Protein AF-A0A6N8H5V4-F1 (afdb_monomer)

Structure (mmCIF, N/CA/C/O backbone):
data_AF-A0A6N8H5V4-F1
#
_entry.id   AF-A0A6N8H5V4-F1
#
loop_
_atom_site.group_PDB
_atom_site.id
_atom_site.type_symbol
_atom_site.label_atom_id
_atom_site.label_alt_id
_atom_site.label_comp_id
_atom_site.label_asym_id
_atom_site.label_entity_id
_atom_site.label_seq_id
_atom_site.pdbx_PDB_ins_code
_atom_site.Cartn_x
_atom_site.Cartn_y
_atom_site.Cartn_z
_atom_site.occupancy
_atom_site.B_iso_or_equiv
_atom_site.auth_seq_id
_atom_site.auth_comp_id
_atom_site.auth_asym_id
_atom_site.auth_atom_id
_atom_site.pdbx_PDB_model_num
ATOM 1 N N . MET A 1 1 ? -22.319 -28.050 -28.634 1.00 41.56 1 MET A N 1
ATOM 2 C CA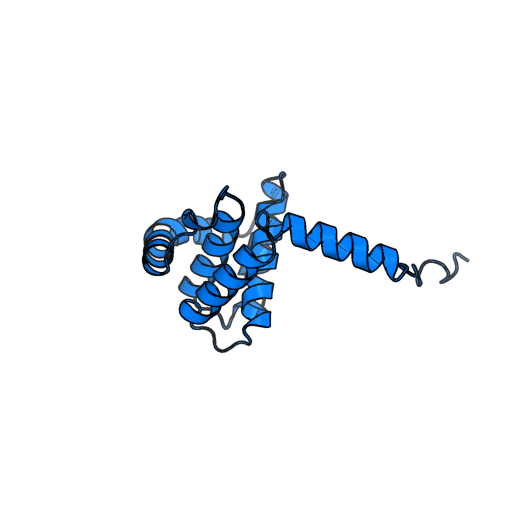 . MET A 1 1 ? -21.281 -28.565 -27.716 1.00 41.56 1 MET A CA 1
ATOM 3 C C . MET A 1 1 ? -20.077 -27.636 -27.793 1.00 41.56 1 MET A C 1
ATOM 5 O O . MET A 1 1 ? -19.220 -27.833 -28.642 1.00 41.56 1 MET A O 1
ATOM 9 N N . ALA A 1 2 ? -20.069 -26.557 -27.003 1.00 45.25 2 ALA A N 1
ATOM 10 C CA . ALA A 1 2 ? -18.939 -25.628 -26.955 1.00 45.25 2 ALA A CA 1
ATOM 11 C C . ALA A 1 2 ? -17.880 -26.234 -26.031 1.00 45.25 2 ALA A C 1
ATOM 13 O O . ALA A 1 2 ? -18.089 -26.346 -24.824 1.00 45.25 2 ALA A O 1
ATOM 14 N N . GLY A 1 3 ? -16.823 -26.752 -26.650 1.00 47.69 3 GLY A N 1
ATOM 15 C CA . GLY A 1 3 ? -15.784 -27.525 -25.998 1.00 47.69 3 GLY A CA 1
ATOM 16 C C . GLY A 1 3 ? -14.967 -26.714 -25.001 1.00 47.69 3 GLY A C 1
ATOM 17 O O . GLY A 1 3 ? -14.845 -25.494 -25.064 1.00 47.69 3 GLY A O 1
ATOM 18 N N . ILE A 1 4 ? -14.339 -27.474 -24.120 1.00 55.62 4 ILE A N 1
ATOM 19 C CA . ILE A 1 4 ? -13.417 -27.124 -23.036 1.00 55.62 4 ILE A CA 1
ATOM 20 C C . ILE A 1 4 ? -12.123 -26.446 -23.580 1.00 55.62 4 ILE A C 1
ATOM 22 O O . ILE A 1 4 ? -11.160 -26.206 -22.860 1.00 55.62 4 ILE A O 1
ATOM 26 N N . SER A 1 5 ? -12.087 -26.106 -24.871 1.00 47.81 5 SER A N 1
ATOM 27 C CA . SER A 1 5 ? -10.934 -25.610 -25.626 1.00 47.81 5 SER A CA 1
ATOM 28 C C . SER A 1 5 ? -10.517 -24.179 -25.279 1.00 47.81 5 SER A C 1
ATOM 30 O O . SER A 1 5 ? -9.396 -23.798 -25.589 1.00 47.81 5 SER A O 1
ATOM 32 N N . ASN A 1 6 ? -11.362 -23.405 -24.591 1.00 50.53 6 ASN A N 1
ATOM 33 C CA . ASN A 1 6 ? -11.003 -22.062 -24.112 1.00 50.53 6 ASN A CA 1
ATOM 34 C C . ASN A 1 6 ? -10.452 -22.050 -22.674 1.00 50.53 6 ASN A C 1
ATOM 36 O O . ASN A 1 6 ? -10.180 -20.975 -22.145 1.00 50.53 6 ASN A O 1
ATOM 40 N N . TRP A 1 7 ? -10.296 -23.209 -22.019 1.00 50.44 7 TRP A N 1
ATOM 41 C CA . TRP A 1 7 ? -9.829 -23.257 -20.626 1.00 50.44 7 TRP A CA 1
ATOM 42 C C . TRP A 1 7 ? -8.307 -23.136 -20.484 1.00 50.44 7 TRP A C 1
ATOM 44 O O . TRP A 1 7 ? -7.813 -22.746 -19.429 1.00 50.44 7 TRP A O 1
ATOM 54 N N . PHE A 1 8 ? -7.570 -23.410 -21.561 1.00 51.34 8 PHE A N 1
ATOM 55 C CA . PHE A 1 8 ? -6.120 -23.277 -21.624 1.00 51.34 8 PHE A CA 1
ATOM 56 C C . PHE A 1 8 ? -5.733 -22.099 -22.518 1.00 51.34 8 PHE A C 1
ATOM 58 O O . PHE A 1 8 ? -5.166 -22.281 -23.594 1.00 51.34 8 PHE A O 1
ATOM 65 N N . SER A 1 9 ? -6.021 -20.869 -22.088 1.00 55.88 9 SER A N 1
ATOM 66 C CA . SER A 1 9 ? -5.297 -19.719 -22.634 1.00 55.88 9 SER A CA 1
ATOM 67 C C . SER A 1 9 ? -3.843 -19.830 -22.158 1.00 55.88 9 SER A C 1
ATOM 69 O O . SER A 1 9 ? -3.497 -19.363 -21.069 1.00 55.88 9 SER A O 1
ATOM 71 N N . PHE A 1 10 ? -3.009 -20.535 -22.923 1.00 64.38 10 PHE A N 1
ATOM 72 C CA . PHE A 1 10 ? -1.571 -20.595 -22.698 1.00 64.38 10 PHE A CA 1
ATOM 73 C C . PHE A 1 10 ? -1.002 -19.203 -22.958 1.00 64.38 10 PHE A C 1
ATOM 75 O O . PHE A 1 10 ? -0.657 -18.869 -24.083 1.00 64.38 10 PHE A O 1
ATOM 82 N N . THR A 1 11 ? -0.932 -18.382 -21.911 1.00 68.56 11 THR A N 1
ATOM 83 C CA . THR A 1 11 ? -0.080 -17.197 -21.943 1.00 68.56 11 THR A CA 1
ATOM 84 C C . THR A 1 11 ? 1.352 -17.670 -22.116 1.00 68.56 11 THR A C 1
ATOM 86 O O . THR A 1 11 ? 1.832 -18.486 -21.314 1.00 68.56 11 THR A O 1
ATOM 89 N N . SER A 1 12 ? 2.006 -17.210 -23.179 1.00 78.56 12 SER A N 1
ATOM 90 C CA . SER A 1 12 ? 3.399 -17.558 -23.443 1.00 78.56 12 SER A CA 1
ATOM 91 C C . SER A 1 12 ? 4.292 -17.028 -22.311 1.00 78.56 12 SER A C 1
ATOM 93 O O . SER A 1 12 ? 3.895 -16.157 -21.532 1.00 78.56 12 SER A O 1
ATOM 95 N N . LYS A 1 13 ? 5.505 -17.576 -22.166 1.00 83.44 13 LYS A N 1
ATOM 96 C CA . LYS A 1 13 ? 6.465 -17.081 -21.165 1.00 83.44 13 LYS A CA 1
ATOM 97 C C . LYS A 1 13 ? 6.745 -15.584 -21.366 1.00 83.44 13 LYS A C 1
ATOM 99 O O . LYS A 1 13 ? 6.747 -14.840 -20.394 1.00 83.44 13 LYS A O 1
ATOM 104 N N . GLU A 1 14 ? 6.885 -15.171 -22.619 1.00 84.81 14 GLU A N 1
ATOM 105 C CA . GLU A 1 14 ? 7.110 -13.785 -23.031 1.00 84.81 14 GLU A CA 1
ATOM 106 C C . GLU A 1 14 ? 5.931 -12.877 -22.649 1.00 84.81 14 GLU A C 1
ATOM 108 O O . GLU A 1 14 ? 6.122 -11.899 -21.937 1.00 84.81 14 GLU A O 1
ATOM 113 N N . GLU A 1 15 ? 4.689 -13.269 -22.954 1.00 84.12 15 GLU A N 1
ATOM 114 C CA . GLU A 1 15 ? 3.494 -12.499 -22.563 1.00 84.12 15 GLU A CA 1
ATOM 115 C C . GLU A 1 15 ? 3.352 -12.352 -21.039 1.00 84.12 15 GLU A C 1
ATOM 117 O O . GLU A 1 15 ? 2.809 -11.366 -20.535 1.00 84.12 15 GLU A O 1
ATOM 122 N N . ARG A 1 16 ? 3.803 -13.350 -20.269 1.00 84.19 16 ARG A N 1
ATOM 123 C CA . ARG A 1 16 ? 3.814 -13.273 -18.800 1.00 84.19 16 ARG A CA 1
ATOM 124 C C . ARG A 1 16 ? 4.872 -12.302 -18.302 1.00 84.19 16 ARG A C 1
ATOM 126 O O . ARG A 1 16 ? 4.606 -11.577 -17.344 1.00 84.19 16 ARG A O 1
ATOM 133 N N . GLU A 1 17 ? 6.047 -12.305 -18.917 1.00 88.06 17 GLU A N 1
ATOM 134 C CA . GLU A 1 17 ? 7.144 -11.398 -18.582 1.00 88.06 17 GLU A CA 1
ATOM 135 C C . GLU A 1 17 ? 6.771 -9.952 -18.916 1.00 88.06 17 GLU A C 1
ATOM 137 O O . GLU A 1 17 ? 6.891 -9.090 -18.046 1.00 88.06 17 GLU A O 1
ATOM 142 N N . GLU A 1 18 ? 6.197 -9.703 -20.095 1.00 90.81 18 GLU A N 1
ATOM 143 C CA . GLU A 1 18 ? 5.689 -8.388 -20.498 1.00 90.81 18 GLU A CA 1
ATOM 144 C C . GLU A 1 18 ? 4.623 -7.871 -19.529 1.00 90.81 18 GLU A C 1
ATOM 146 O O . GLU A 1 18 ? 4.766 -6.785 -18.967 1.00 90.81 18 GLU A O 1
ATOM 151 N N . ARG A 1 19 ? 3.595 -8.679 -19.229 1.00 88.94 19 ARG A N 1
ATOM 152 C CA . ARG A 1 19 ? 2.549 -8.291 -18.265 1.00 88.94 19 ARG A CA 1
ATOM 153 C C . ARG A 1 19 ? 3.109 -8.021 -16.875 1.00 88.94 19 ARG A C 1
ATOM 155 O O . ARG A 1 19 ? 2.628 -7.124 -16.183 1.00 88.94 19 ARG A O 1
ATOM 162 N N . SER A 1 20 ? 4.102 -8.797 -16.447 1.00 87.62 20 SER A N 1
ATOM 163 C CA . SER A 1 20 ? 4.747 -8.607 -15.146 1.00 87.62 20 SER A CA 1
ATOM 164 C C . SER A 1 20 ? 5.560 -7.314 -15.117 1.00 87.62 20 SER A C 1
ATOM 166 O O . SER A 1 20 ? 5.488 -6.577 -14.135 1.00 87.62 20 SER A O 1
ATOM 168 N N . ALA A 1 21 ? 6.278 -7.001 -16.197 1.00 91.75 21 ALA A N 1
ATOM 169 C CA . ALA A 1 21 ? 7.036 -5.763 -16.337 1.00 91.75 21 ALA A CA 1
ATOM 170 C C . ALA A 1 21 ? 6.118 -4.531 -16.386 1.00 91.75 21 ALA A C 1
ATOM 172 O O . ALA A 1 21 ? 6.368 -3.542 -15.693 1.00 91.75 21 ALA A O 1
ATOM 173 N N . GLU A 1 22 ? 5.016 -4.600 -17.138 1.00 94.06 22 GLU A N 1
ATOM 174 C CA . GLU A 1 22 ? 3.998 -3.547 -17.181 1.00 94.06 22 GLU A CA 1
ATOM 175 C C . GLU A 1 22 ? 3.349 -3.330 -15.814 1.00 94.06 22 GLU A C 1
ATOM 177 O O . GLU A 1 22 ? 3.234 -2.194 -15.345 1.00 94.06 22 GLU A O 1
ATOM 182 N N . TYR A 1 23 ? 2.959 -4.419 -15.146 1.00 93.94 23 TYR A N 1
ATOM 183 C CA . TYR A 1 23 ? 2.402 -4.357 -13.801 1.00 93.94 23 TYR A CA 1
ATOM 184 C C . TYR A 1 23 ? 3.396 -3.726 -12.826 1.00 93.94 23 TYR A C 1
ATOM 186 O O . TYR A 1 23 ? 3.026 -2.830 -12.069 1.00 93.94 23 TYR A O 1
ATOM 194 N N . PHE A 1 24 ? 4.663 -4.141 -12.878 1.00 95.12 24 PHE A N 1
ATOM 195 C CA . PHE A 1 24 ? 5.718 -3.606 -12.029 1.00 95.12 24 PHE A CA 1
ATOM 196 C C . PHE A 1 24 ? 5.905 -2.102 -12.233 1.00 95.12 24 PHE A C 1
ATOM 198 O O . PHE A 1 24 ? 5.854 -1.352 -11.262 1.00 95.12 24 PHE A O 1
ATOM 205 N N . LYS A 1 25 ? 6.032 -1.646 -13.485 1.00 94.94 25 LYS A N 1
ATOM 206 C CA . LYS A 1 25 ? 6.169 -0.219 -13.817 1.00 94.94 25 LYS A CA 1
ATOM 207 C C . LYS A 1 25 ? 4.967 0.601 -13.345 1.00 94.94 25 LYS A C 1
ATOM 209 O O . LYS A 1 25 ? 5.120 1.733 -12.902 1.00 94.94 25 LYS A O 1
ATOM 214 N N . ARG A 1 26 ? 3.764 0.027 -13.430 1.00 95.44 26 ARG A N 1
ATOM 215 C CA . ARG A 1 26 ? 2.526 0.664 -12.967 1.00 95.44 26 ARG A CA 1
ATOM 216 C C . ARG A 1 26 ? 2.459 0.764 -11.441 1.00 95.44 26 ARG A C 1
ATOM 218 O O . ARG A 1 26 ? 1.926 1.740 -10.927 1.00 95.44 26 ARG A O 1
ATOM 225 N N . MET A 1 27 ? 2.943 -0.253 -10.730 1.00 96.88 27 MET A N 1
ATOM 226 C CA . MET A 1 27 ? 2.930 -0.282 -9.266 1.00 96.88 27 MET A CA 1
ATOM 227 C C . MET A 1 27 ? 4.065 0.529 -8.653 1.00 96.88 27 MET A C 1
ATOM 229 O O . MET A 1 27 ? 3.862 1.106 -7.595 1.00 96.88 27 MET A O 1
ATOM 233 N N . PHE A 1 28 ? 5.220 0.611 -9.306 1.00 97.44 28 PHE A N 1
ATOM 234 C CA . PHE A 1 28 ? 6.391 1.338 -8.821 1.00 97.44 28 PHE A CA 1
ATOM 235 C C . PHE A 1 28 ? 6.891 2.286 -9.917 1.00 97.44 28 PHE A C 1
ATOM 237 O O . PHE A 1 28 ? 7.767 1.904 -10.699 1.00 97.44 28 PHE A O 1
ATOM 244 N N . PRO A 1 29 ? 6.335 3.509 -10.012 1.00 95.75 29 PRO A N 1
ATOM 245 C CA . PRO A 1 29 ? 6.730 4.492 -11.021 1.00 95.75 29 PRO A CA 1
ATOM 246 C C . PRO A 1 29 ? 8.238 4.781 -11.070 1.00 95.75 29 PRO A C 1
ATOM 248 O O . PRO A 1 29 ? 8.774 4.998 -12.156 1.00 95.75 29 PRO A O 1
ATOM 251 N N . LEU A 1 30 ? 8.929 4.724 -9.925 1.00 96.81 30 LEU A N 1
ATOM 252 C CA . LEU A 1 30 ? 10.385 4.914 -9.824 1.00 96.81 30 LEU A CA 1
ATOM 253 C C . LEU A 1 30 ? 11.165 3.583 -9.789 1.00 96.81 30 LEU A C 1
ATOM 255 O O . LEU A 1 30 ? 12.353 3.537 -9.471 1.00 96.81 30 LEU A O 1
ATOM 259 N N . GLY A 1 31 ? 10.505 2.476 -10.128 1.00 96.38 31 GLY A N 1
ATOM 260 C CA . GLY A 1 31 ? 11.114 1.163 -10.299 1.00 96.38 31 GLY A CA 1
ATOM 261 C C . GLY A 1 31 ? 11.549 0.482 -8.998 1.00 96.38 31 GLY A C 1
ATOM 262 O O . GLY A 1 31 ? 10.967 0.662 -7.929 1.00 96.38 31 GLY A O 1
ATOM 263 N N . ALA A 1 32 ? 12.578 -0.365 -9.097 1.00 97.00 32 ALA A N 1
ATOM 264 C CA . ALA A 1 32 ? 12.992 -1.255 -8.009 1.00 97.00 32 ALA A CA 1
ATOM 265 C C . ALA A 1 32 ? 13.449 -0.527 -6.742 1.00 97.00 32 ALA A C 1
ATOM 267 O O . ALA A 1 32 ? 13.207 -1.023 -5.648 1.00 97.00 32 ALA A O 1
ATOM 268 N N . GLN A 1 33 ? 14.045 0.659 -6.875 1.00 96.81 33 GLN A N 1
ATOM 269 C CA . GLN A 1 33 ? 14.490 1.440 -5.722 1.00 96.81 33 GLN A CA 1
ATOM 270 C C . GLN A 1 33 ? 13.309 1.885 -4.850 1.00 96.81 33 GLN A C 1
ATOM 272 O O . GLN A 1 33 ? 13.376 1.780 -3.627 1.00 96.81 33 GLN A O 1
ATOM 277 N N . GLN A 1 34 ? 12.200 2.299 -5.473 1.00 97.75 34 GLN A N 1
ATOM 278 C CA . GLN A 1 34 ? 10.965 2.607 -4.754 1.00 97.75 34 GLN A CA 1
ATOM 279 C C . GLN A 1 34 ? 10.411 1.372 -4.058 1.00 97.75 34 GLN A C 1
ATOM 281 O O . GLN A 1 34 ? 10.085 1.443 -2.878 1.00 97.75 34 GLN A O 1
ATOM 286 N N . LYS A 1 35 ? 10.338 0.239 -4.767 1.00 97.75 35 LYS A N 1
ATOM 287 C CA . LYS A 1 35 ? 9.869 -1.018 -4.175 1.00 97.75 35 LYS A CA 1
ATOM 288 C C . LYS A 1 35 ? 10.660 -1.361 -2.914 1.00 97.75 35 LYS A C 1
ATOM 290 O O . LYS A 1 35 ? 10.053 -1.626 -1.886 1.00 97.75 35 LYS A O 1
ATOM 295 N N . THR A 1 36 ? 11.990 -1.308 -2.975 1.00 97.94 36 THR A N 1
ATOM 296 C CA . THR A 1 36 ? 12.850 -1.591 -1.820 1.00 97.94 36 THR A CA 1
ATOM 297 C C . THR A 1 36 ? 12.582 -0.632 -0.661 1.00 97.94 36 THR A C 1
ATOM 299 O O . THR A 1 36 ? 12.441 -1.078 0.473 1.00 97.94 36 THR A O 1
ATOM 302 N N . LYS A 1 37 ? 12.437 0.672 -0.929 1.00 97.56 37 LYS A N 1
ATOM 303 C CA . LYS A 1 37 ? 12.126 1.662 0.115 1.00 97.56 37 LYS A CA 1
ATOM 304 C C . LYS A 1 37 ? 10.762 1.436 0.757 1.00 97.56 37 LYS A C 1
ATOM 306 O O . LYS A 1 37 ? 10.625 1.533 1.972 1.00 97.56 37 LYS A O 1
ATOM 311 N N . GLU A 1 38 ? 9.754 1.105 -0.037 1.00 97.88 38 GLU A N 1
ATOM 312 C CA . GLU A 1 38 ? 8.426 0.785 0.481 1.00 97.88 38 GLU A CA 1
ATOM 313 C C . GLU A 1 38 ? 8.418 -0.540 1.256 1.00 97.88 38 GLU A C 1
ATOM 315 O O . GLU A 1 38 ? 7.742 -0.631 2.275 1.00 97.88 38 GLU A O 1
ATOM 320 N N . GLU A 1 39 ? 9.199 -1.544 0.846 1.00 98.12 39 GLU A N 1
ATOM 321 C CA . GLU A 1 39 ? 9.397 -2.782 1.616 1.00 98.12 39 GLU A CA 1
ATOM 322 C C . GLU A 1 39 ? 10.038 -2.500 2.987 1.00 98.12 39 GLU A C 1
ATOM 324 O O . GLU A 1 39 ? 9.545 -3.004 3.997 1.00 98.12 39 GLU A O 1
ATOM 329 N N . GLU A 1 40 ? 11.063 -1.641 3.047 1.00 97.88 40 GLU A N 1
ATOM 330 C CA . GLU A 1 40 ? 11.681 -1.181 4.303 1.00 97.88 40 GLU A CA 1
ATOM 331 C C . GLU A 1 40 ? 10.655 -0.480 5.214 1.00 97.88 40 GLU A C 1
ATOM 333 O O . GLU A 1 40 ? 10.549 -0.798 6.402 1.00 97.88 40 GLU A O 1
ATOM 338 N N . LEU A 1 41 ? 9.848 0.429 4.654 1.00 98.06 41 LEU A N 1
ATOM 339 C CA . LEU A 1 41 ? 8.778 1.117 5.384 1.00 98.06 41 LEU A CA 1
ATOM 340 C C . LEU A 1 41 ? 7.733 0.132 5.916 1.00 98.06 41 LEU A C 1
ATOM 342 O O . LEU A 1 41 ? 7.344 0.214 7.079 1.00 98.06 41 LEU A O 1
ATOM 346 N N . LEU A 1 42 ? 7.292 -0.825 5.096 1.00 98.31 42 LEU A N 1
ATOM 347 C CA . LEU A 1 42 ? 6.328 -1.849 5.501 1.00 98.31 42 LEU A CA 1
ATOM 34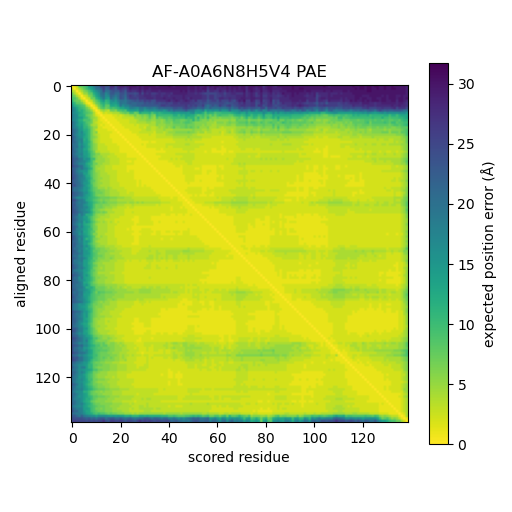8 C C . LEU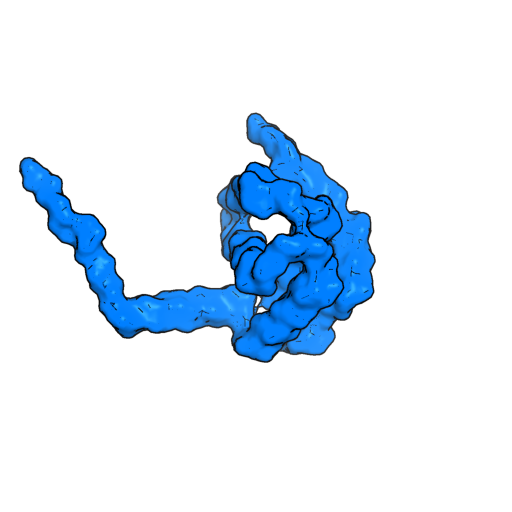 A 1 42 ? 6.877 -2.727 6.628 1.00 98.31 42 LEU A C 1
ATOM 350 O O . LEU A 1 42 ? 6.150 -3.039 7.572 1.00 98.31 42 LEU A O 1
ATOM 354 N N . GLN A 1 43 ? 8.151 -3.111 6.550 1.00 97.69 43 GLN A N 1
ATOM 355 C CA . GLN A 1 43 ? 8.812 -3.891 7.590 1.00 97.69 43 GLN A CA 1
ATOM 356 C C . GLN A 1 43 ? 8.907 -3.109 8.906 1.00 97.69 43 GLN A C 1
ATOM 358 O O . GLN A 1 43 ? 8.672 -3.680 9.970 1.00 97.69 43 GLN A O 1
ATOM 363 N N . GLN A 1 44 ? 9.216 -1.813 8.833 1.00 97.56 44 GLN A N 1
ATOM 364 C CA . GLN A 1 44 ? 9.361 -0.943 9.997 1.00 97.56 44 GLN A CA 1
ATOM 365 C C . GLN A 1 44 ? 8.019 -0.582 10.654 1.00 97.56 44 GLN A C 1
ATOM 367 O O . GLN A 1 44 ? 7.944 -0.464 11.879 1.00 97.56 44 GLN A O 1
ATOM 372 N N . LEU A 1 45 ? 6.983 -0.329 9.853 1.00 98.06 45 LEU A N 1
ATOM 373 C CA . LEU A 1 45 ? 5.747 0.315 10.306 1.00 98.06 45 LEU A CA 1
ATOM 374 C C . LEU A 1 45 ? 4.622 -0.666 10.628 1.00 98.06 45 LEU A C 1
ATOM 376 O O . LEU A 1 45 ? 3.832 -0.393 11.528 1.00 98.06 45 LEU A O 1
ATOM 380 N N . ILE A 1 46 ? 4.520 -1.776 9.895 1.00 98.12 46 ILE A N 1
ATOM 381 C CA . ILE A 1 46 ? 3.387 -2.694 10.029 1.00 98.12 46 ILE A CA 1
ATOM 382 C C . ILE A 1 46 ? 3.636 -3.672 11.174 1.00 98.12 46 ILE A C 1
ATOM 384 O O . ILE A 1 46 ? 4.543 -4.504 11.129 1.00 98.12 46 ILE A O 1
ATOM 388 N N . SER A 1 47 ? 2.769 -3.600 12.181 1.00 96.81 47 SER A N 1
ATOM 389 C CA . SER A 1 47 ? 2.854 -4.403 13.405 1.00 96.81 47 SER A CA 1
ATOM 390 C C . SER A 1 47 ? 2.314 -5.829 13.247 1.00 96.81 47 SER A C 1
ATOM 392 O O . SER A 1 47 ? 2.648 -6.719 14.037 1.00 96.81 47 SER A O 1
ATOM 394 N N . ALA A 1 48 ? 1.490 -6.068 12.221 1.00 96.69 48 ALA A N 1
ATOM 395 C CA . ALA A 1 48 ? 0.914 -7.374 11.933 1.00 96.69 48 ALA A CA 1
ATOM 396 C C . ALA A 1 48 ? 1.999 -8.447 11.732 1.00 96.69 48 ALA A C 1
ATOM 398 O O . ALA A 1 48 ? 2.937 -8.288 10.946 1.00 96.69 48 ALA A O 1
ATOM 399 N N . LYS A 1 49 ? 1.834 -9.585 12.416 1.00 94.69 49 LYS A N 1
ATOM 400 C CA . LYS A 1 49 ? 2.749 -10.737 12.349 1.00 94.69 49 LYS A CA 1
ATOM 401 C C . LYS A 1 49 ? 2.504 -11.576 11.089 1.00 94.69 49 LYS A C 1
ATOM 403 O O . LYS A 1 49 ? 2.069 -12.721 11.175 1.00 94.69 49 LYS A O 1
ATOM 408 N N . THR A 1 50 ? 2.753 -10.990 9.924 1.00 95.69 50 THR A N 1
ATOM 409 C CA . THR A 1 50 ? 2.670 -11.639 8.605 1.00 95.69 50 THR A CA 1
ATOM 410 C C . THR A 1 50 ? 4.018 -11.571 7.897 1.00 95.69 50 THR A C 1
ATOM 412 O O . THR A 1 50 ? 4.900 -10.819 8.318 1.00 95.69 50 THR A O 1
ATOM 415 N N . SER A 1 51 ? 4.185 -12.325 6.806 1.00 96.94 51 SER A N 1
ATOM 416 C CA . SER A 1 51 ? 5.403 -12.213 6.000 1.00 96.94 51 SER A CA 1
ATOM 417 C C . SER A 1 51 ? 5.512 -10.825 5.358 1.00 96.94 51 SER A C 1
ATOM 419 O O . SER A 1 51 ? 4.500 -10.148 5.143 1.00 96.94 51 SER A O 1
ATOM 421 N N . ASP A 1 52 ? 6.729 -10.398 5.020 1.00 96.50 52 ASP A N 1
ATOM 422 C CA . ASP A 1 52 ? 6.930 -9.125 4.313 1.00 96.50 52 ASP A CA 1
ATOM 423 C C . ASP A 1 52 ? 6.296 -9.151 2.915 1.00 96.50 52 ASP A C 1
ATOM 425 O O . ASP A 1 52 ? 5.728 -8.154 2.469 1.00 96.50 52 ASP A O 1
ATOM 429 N N . GLY A 1 53 ? 6.264 -10.329 2.281 1.00 96.56 53 GLY A N 1
ATOM 430 C CA . GLY A 1 53 ? 5.523 -10.556 1.042 1.00 96.56 53 GLY A CA 1
ATOM 431 C C . GLY A 1 53 ? 4.019 -10.314 1.195 1.00 96.56 53 GLY A C 1
ATOM 432 O O . GLY A 1 53 ? 3.421 -9.681 0.329 1.00 96.56 53 GLY A O 1
ATOM 433 N N . ASP A 1 54 ? 3.412 -10.732 2.310 1.00 97.25 54 ASP A N 1
ATOM 434 C CA . ASP A 1 54 ? 1.992 -10.466 2.577 1.00 97.25 54 ASP A CA 1
ATOM 435 C C . ASP A 1 54 ? 1.727 -8.973 2.777 1.00 97.25 54 ASP A C 1
ATOM 437 O O . ASP A 1 54 ? 0.753 -8.446 2.241 1.00 97.25 54 ASP A O 1
ATOM 441 N N . LYS A 1 55 ? 2.599 -8.270 3.513 1.00 98.12 55 LYS A N 1
ATOM 442 C CA . LYS A 1 55 ? 2.485 -6.815 3.719 1.00 98.12 55 LYS A CA 1
ATOM 443 C C . LYS A 1 55 ? 2.560 -6.075 2.384 1.00 98.12 55 LYS A C 1
ATOM 445 O O . LYS A 1 55 ? 1.694 -5.247 2.094 1.00 98.12 55 LYS A O 1
ATOM 450 N N . LEU A 1 56 ? 3.548 -6.420 1.554 1.00 98.12 56 LEU A N 1
ATOM 451 C CA . LEU A 1 56 ? 3.697 -5.860 0.215 1.00 98.12 56 LEU A CA 1
ATOM 452 C C . LEU A 1 56 ? 2.467 -6.165 -0.642 1.00 98.12 56 LEU A C 1
ATOM 454 O O . LEU A 1 56 ? 1.922 -5.270 -1.282 1.00 98.12 56 LEU A O 1
ATOM 458 N N . TYR A 1 57 ? 1.988 -7.407 -0.617 1.00 97.50 57 TY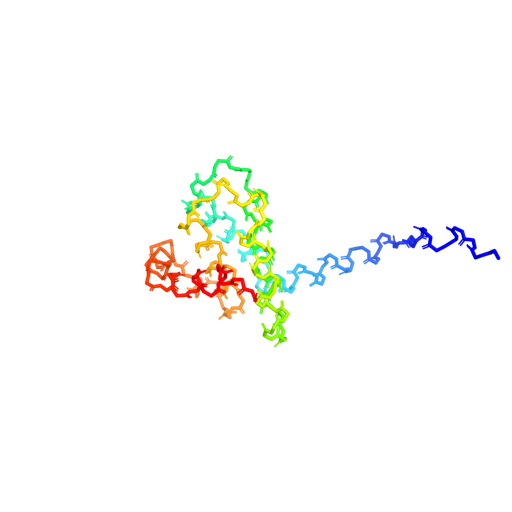R A N 1
ATOM 459 C CA . TYR A 1 57 ? 0.800 -7.816 -1.355 1.00 97.50 57 TYR A CA 1
ATOM 460 C C . TYR A 1 57 ? -0.441 -7.007 -0.953 1.00 97.50 57 TYR A C 1
ATOM 462 O O . TYR A 1 57 ? -1.160 -6.524 -1.829 1.00 97.50 57 TYR A O 1
ATOM 470 N N . GLN A 1 58 ? -0.673 -6.786 0.347 1.00 98.19 58 GLN A N 1
ATOM 471 C CA . GLN A 1 58 ? -1.795 -5.957 0.800 1.00 98.19 58 GLN A CA 1
ATOM 472 C C . GLN A 1 58 ? -1.673 -4.505 0.330 1.00 98.19 58 GLN A C 1
ATOM 474 O O . GLN A 1 58 ? -2.665 -3.932 -0.121 1.00 98.19 58 GLN A O 1
ATOM 479 N N . MET A 1 59 ? -0.474 -3.921 0.385 1.00 98.44 59 MET A N 1
ATOM 480 C CA . MET A 1 59 ? -0.218 -2.566 -0.116 1.00 98.44 59 MET A CA 1
ATOM 481 C C . MET A 1 59 ? -0.479 -2.471 -1.630 1.00 98.44 59 MET A C 1
ATOM 483 O O . MET A 1 59 ? -1.143 -1.538 -2.085 1.00 98.44 59 MET A O 1
ATOM 487 N N . LEU A 1 60 ? -0.065 -3.478 -2.407 1.00 98.12 60 LEU A N 1
ATOM 488 C CA . LEU A 1 60 ? -0.303 -3.536 -3.852 1.00 98.12 60 LEU A CA 1
ATOM 489 C C . LEU A 1 60 ? -1.790 -3.646 -4.218 1.00 98.12 60 LEU A C 1
ATOM 491 O O . LEU A 1 60 ? -2.219 -2.996 -5.169 1.00 98.12 60 LEU A O 1
ATOM 495 N N . ILE A 1 61 ? -2.596 -4.398 -3.456 1.00 97.88 61 ILE A N 1
ATOM 496 C CA . ILE A 1 61 ? -4.058 -4.431 -3.656 1.00 97.88 61 ILE A CA 1
ATOM 497 C C . ILE A 1 61 ? -4.653 -3.029 -3.491 1.00 97.88 61 ILE A C 1
ATOM 499 O O . ILE A 1 61 ? -5.495 -2.609 -4.289 1.00 97.88 61 ILE A O 1
ATOM 503 N N . VAL A 1 62 ? -4.232 -2.300 -2.453 1.00 98.44 62 VAL A N 1
ATOM 504 C CA . VAL A 1 62 ? -4.718 -0.936 -2.219 1.00 98.44 62 VAL A CA 1
ATOM 505 C C . VAL A 1 62 ? -4.282 -0.014 -3.351 1.00 98.44 62 VAL A C 1
ATOM 507 O O . VAL A 1 62 ? -5.111 0.713 -3.896 1.00 98.44 62 VAL A O 1
ATOM 510 N N . ARG A 1 63 ? -3.015 -0.094 -3.764 1.00 98.25 63 ARG A N 1
ATOM 511 C CA . ARG A 1 63 ? -2.464 0.694 -4.870 1.00 98.25 63 ARG A CA 1
ATOM 512 C C . ARG A 1 63 ? -3.210 0.456 -6.180 1.00 98.25 63 ARG A C 1
ATOM 514 O O . ARG A 1 63 ? -3.575 1.407 -6.868 1.00 98.25 63 ARG A O 1
ATOM 521 N N . GLU A 1 64 ? -3.497 -0.800 -6.506 1.00 97.88 64 GLU A N 1
ATOM 522 C CA . GLU A 1 64 ? -4.286 -1.145 -7.688 1.00 97.88 64 GLU A CA 1
ATOM 523 C C . GLU A 1 64 ? -5.693 -0.535 -7.633 1.00 97.88 64 GLU A C 1
ATOM 525 O O . GLU A 1 64 ? -6.177 -0.005 -8.639 1.00 97.88 64 GLU A O 1
ATOM 530 N N . ALA A 1 65 ? -6.326 -0.539 -6.457 1.00 97.94 65 ALA A N 1
ATOM 531 C CA . ALA A 1 65 ? -7.612 0.116 -6.278 1.00 97.94 65 ALA A CA 1
ATOM 532 C C . ALA A 1 65 ? -7.518 1.637 -6.459 1.00 97.94 65 ALA A C 1
ATOM 534 O O . ALA A 1 65 ? -8.386 2.227 -7.102 1.00 97.94 65 ALA A O 1
ATOM 535 N N . LEU A 1 66 ? -6.463 2.279 -5.952 1.00 97.56 66 LEU A N 1
ATOM 536 C CA . LEU A 1 66 ? -6.243 3.723 -6.091 1.00 97.56 66 LEU A CA 1
ATOM 537 C C . LEU A 1 66 ? -6.028 4.158 -7.547 1.00 97.56 66 LEU A C 1
ATOM 539 O O . LEU A 1 66 ? -6.508 5.223 -7.938 1.00 97.56 66 LEU A O 1
ATOM 543 N N . LEU A 1 67 ? -5.414 3.303 -8.369 1.00 96.62 67 LEU A N 1
ATOM 544 C CA . LEU A 1 67 ? -5.248 3.517 -9.810 1.00 96.62 67 LEU A CA 1
ATOM 545 C C . LEU A 1 67 ? -6.559 3.418 -10.613 1.00 96.62 67 LEU A C 1
ATOM 547 O O . LEU A 1 67 ? -6.590 3.788 -11.792 1.00 96.62 67 LEU A O 1
ATOM 551 N N . GLN A 1 68 ? -7.659 2.936 -10.021 1.00 96.69 68 GLN A N 1
ATOM 552 C CA . GLN A 1 68 ? -8.959 2.960 -10.691 1.00 96.69 68 GLN A CA 1
ATOM 553 C C . GLN A 1 68 ? -9.487 4.392 -10.824 1.00 96.69 68 GLN A C 1
ATOM 555 O O . GLN A 1 68 ? -9.829 5.051 -9.842 1.00 96.69 68 GLN A O 1
ATOM 560 N N . LYS A 1 69 ? -9.633 4.838 -12.079 1.00 94.88 69 LYS A N 1
ATOM 561 C CA . LYS A 1 69 ? -10.181 6.160 -12.430 1.00 94.88 69 LYS A CA 1
ATOM 562 C C . LYS A 1 69 ? -11.655 6.320 -12.041 1.00 94.88 69 LYS A C 1
ATOM 564 O O . LYS A 1 69 ? -12.087 7.415 -11.701 1.00 94.88 69 LYS A O 1
ATOM 569 N N . ASP A 1 70 ? -12.430 5.236 -12.101 1.00 97.38 70 ASP A N 1
ATOM 570 C CA . ASP A 1 70 ? -13.833 5.229 -11.680 1.00 97.38 70 ASP A CA 1
ATOM 571 C C . ASP A 1 70 ? -13.915 5.175 -10.149 1.00 97.38 70 ASP A C 1
ATOM 573 O O . ASP A 1 70 ? -13.593 4.159 -9.526 1.00 97.38 70 ASP A O 1
ATOM 577 N N . GLU A 1 71 ? -14.383 6.265 -9.542 1.00 95.56 71 GLU A N 1
ATOM 578 C CA . GLU A 1 71 ? -14.473 6.404 -8.089 1.00 95.56 71 GLU A CA 1
ATOM 579 C C . GLU A 1 71 ? -15.374 5.344 -7.438 1.00 95.56 71 GLU A C 1
ATOM 581 O O . GLU A 1 71 ? -15.058 4.844 -6.355 1.00 95.56 71 GLU A O 1
ATOM 586 N N . LYS A 1 72 ? -16.475 4.947 -8.091 1.00 95.38 72 LYS A N 1
ATOM 587 C CA . LYS A 1 72 ? -17.383 3.925 -7.554 1.00 95.38 72 LYS A CA 1
ATOM 588 C C . LYS A 1 72 ? -16.710 2.556 -7.556 1.00 95.38 72 LYS A C 1
ATOM 590 O O . LYS A 1 72 ? -16.869 1.811 -6.585 1.00 95.38 72 LYS A O 1
ATOM 595 N N . LYS A 1 73 ? -15.959 2.223 -8.614 1.00 97.25 73 LYS A N 1
ATOM 596 C CA . LYS A 1 73 ? -15.186 0.971 -8.692 1.00 97.25 73 LYS A CA 1
ATOM 597 C C . LYS A 1 73 ? -14.030 0.964 -7.698 1.00 97.25 73 LYS A C 1
ATOM 599 O O . LYS A 1 73 ? -13.908 -0.009 -6.955 1.00 97.25 73 LYS A O 1
ATOM 604 N N . ARG A 1 74 ? -13.261 2.055 -7.616 1.00 97.44 74 ARG A N 1
ATOM 605 C CA . ARG A 1 74 ? -12.206 2.251 -6.609 1.00 97.44 74 ARG A CA 1
ATOM 606 C C . ARG A 1 74 ? -12.742 2.025 -5.202 1.00 97.44 74 ARG A C 1
ATOM 608 O O . ARG A 1 74 ? -12.231 1.183 -4.469 1.00 97.44 74 ARG A O 1
ATOM 615 N N . LEU A 1 75 ? -13.825 2.715 -4.839 1.00 97.00 75 LEU A N 1
ATOM 616 C CA . LEU A 1 75 ? -14.431 2.581 -3.517 1.00 97.00 75 LEU A CA 1
ATOM 617 C C . LEU A 1 75 ? -14.914 1.148 -3.257 1.00 97.00 75 LEU A C 1
ATOM 619 O O . LEU A 1 75 ? -14.725 0.633 -2.160 1.00 97.00 75 LEU A O 1
ATOM 623 N N . ALA A 1 76 ? -15.515 0.480 -4.244 1.00 96.75 76 ALA A N 1
ATOM 624 C CA . ALA A 1 76 ? -15.942 -0.910 -4.095 1.00 96.75 76 ALA A CA 1
ATOM 625 C C . ALA A 1 76 ? -14.760 -1.870 -3.857 1.00 96.75 76 ALA A C 1
ATOM 627 O O . ALA A 1 76 ? -14.858 -2.749 -2.999 1.00 96.75 76 ALA A O 1
ATOM 628 N N . GLN A 1 77 ? -13.644 -1.687 -4.568 1.00 97.81 77 GLN A N 1
ATOM 629 C CA . GLN A 1 77 ? -12.429 -2.483 -4.378 1.00 97.81 77 GLN A CA 1
ATOM 630 C C . GLN A 1 77 ? -11.804 -2.242 -3.000 1.00 97.81 77 GLN A C 1
ATOM 632 O O . GLN A 1 77 ? -11.539 -3.204 -2.281 1.00 97.81 77 GLN A O 1
ATOM 637 N N . LEU A 1 78 ? -11.675 -0.980 -2.576 1.00 98.00 78 LEU A N 1
ATOM 638 C CA . LEU A 1 78 ? -11.168 -0.633 -1.245 1.00 98.00 78 LEU A CA 1
ATOM 639 C C . LEU A 1 78 ? -12.059 -1.188 -0.125 1.00 98.00 78 LEU A C 1
ATOM 641 O O . LEU A 1 78 ? -11.550 -1.698 0.868 1.00 98.00 78 LEU A O 1
ATOM 645 N N . LYS A 1 79 ? -13.390 -1.166 -0.288 1.00 97.62 79 LYS A N 1
ATOM 646 C CA . LYS A 1 79 ? -14.324 -1.800 0.661 1.00 97.62 79 LYS A CA 1
ATOM 647 C C . LYS A 1 79 ? -14.126 -3.311 0.742 1.00 97.62 79 LYS A C 1
ATOM 649 O O . LYS A 1 79 ? -14.151 -3.877 1.837 1.00 97.62 79 LYS A O 1
ATOM 654 N N . LYS A 1 80 ? -13.926 -3.968 -0.405 1.00 96.94 80 LYS A N 1
ATOM 655 C CA . LYS A 1 80 ? -13.6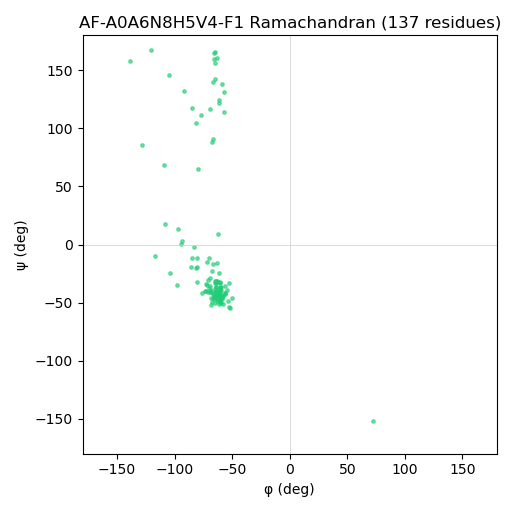55 -5.410 -0.466 1.00 96.94 80 LYS A CA 1
ATOM 656 C C . LYS A 1 80 ? -12.345 -5.750 0.243 1.00 96.94 80 LYS A C 1
ATOM 658 O O . LYS A 1 80 ? -12.329 -6.689 1.027 1.00 96.94 80 LYS A O 1
ATOM 663 N N . TRP A 1 81 ? -11.287 -4.978 0.007 1.00 97.81 81 TRP A N 1
ATOM 664 C CA . TRP A 1 81 ? -10.008 -5.130 0.702 1.00 97.81 81 TRP A CA 1
ATOM 665 C C . TRP A 1 81 ? -10.158 -4.919 2.216 1.00 97.81 81 TRP A C 1
ATOM 667 O O . TRP A 1 81 ? -9.808 -5.798 2.996 1.00 97.81 81 TRP A O 1
ATOM 677 N N . TYR A 1 82 ? -10.783 -3.815 2.633 1.00 97.62 82 TYR A N 1
ATOM 678 C CA . TYR A 1 82 ? -10.938 -3.455 4.047 1.00 97.62 82 TYR A CA 1
ATOM 679 C C . TYR A 1 82 ? -11.722 -4.498 4.861 1.00 97.62 82 TYR A C 1
ATOM 681 O O . TYR A 1 82 ? -11.446 -4.712 6.041 1.00 97.62 82 TYR A O 1
ATOM 689 N N . SER A 1 83 ? -12.698 -5.159 4.230 1.00 95.56 83 SER A N 1
ATOM 690 C CA . SER A 1 83 ? -13.515 -6.214 4.845 1.00 95.56 83 SER A CA 1
ATOM 691 C C . SER A 1 83 ? -12.996 -7.636 4.596 1.00 95.56 83 SER A C 1
ATOM 693 O O . SER A 1 83 ? -13.616 -8.596 5.058 1.00 95.56 83 SER A O 1
ATOM 695 N N . ALA A 1 84 ? -11.886 -7.807 3.870 1.00 95.75 84 ALA A N 1
ATOM 696 C CA . ALA A 1 84 ? -11.358 -9.128 3.563 1.00 95.75 84 ALA A CA 1
ATOM 697 C C . ALA A 1 84 ? -10.857 -9.823 4.834 1.00 95.75 84 ALA A C 1
ATOM 699 O O . ALA A 1 84 ? -10.200 -9.225 5.682 1.00 95.75 84 ALA A O 1
ATOM 700 N N . ARG A 1 85 ? -11.123 -11.130 4.938 1.00 93.31 85 ARG A N 1
ATOM 701 C CA . ARG A 1 85 ? -10.727 -11.941 6.100 1.00 93.31 85 ARG A CA 1
ATOM 702 C C . ARG A 1 85 ? -9.223 -11.875 6.372 1.00 93.31 85 ARG A C 1
ATOM 704 O O . ARG A 1 85 ? -8.829 -11.849 7.527 1.00 93.31 85 ARG A O 1
ATOM 711 N N . LEU A 1 86 ? -8.398 -11.805 5.328 1.00 91.25 86 LEU A N 1
ATOM 712 C CA . LEU A 1 86 ? -6.941 -11.693 5.462 1.00 91.25 86 LEU A CA 1
ATOM 713 C C . LEU A 1 86 ? -6.504 -10.410 6.190 1.00 91.25 86 LEU A C 1
ATOM 715 O O . LEU A 1 86 ? -5.454 -10.404 6.819 1.00 91.25 86 LEU A O 1
ATOM 719 N N . LEU A 1 87 ? -7.322 -9.351 6.171 1.00 94.75 87 LEU A N 1
ATOM 720 C CA . LEU A 1 87 ? -7.036 -8.094 6.864 1.00 94.75 87 LEU A CA 1
ATOM 721 C C . LEU A 1 87 ? -7.419 -8.125 8.349 1.00 94.75 87 LEU A C 1
ATOM 723 O O . LEU A 1 87 ? -7.189 -7.142 9.051 1.00 94.75 87 LEU A O 1
ATOM 727 N N . SER A 1 88 ? -7.990 -9.222 8.862 1.00 94.06 88 SER A N 1
ATOM 728 C CA . SER A 1 88 ? -8.400 -9.298 10.270 1.00 94.06 88 SER A CA 1
ATOM 729 C C . SER A 1 88 ? -7.223 -9.284 11.246 1.00 94.06 88 SER A C 1
ATOM 731 O O . SER A 1 88 ? -7.418 -8.955 12.409 1.00 94.06 88 SER A O 1
ATOM 733 N N . VAL A 1 89 ? -6.025 -9.670 10.791 1.00 96.44 89 VAL A N 1
ATOM 734 C CA . VAL A 1 89 ? -4.793 -9.675 11.603 1.00 96.44 89 VAL A CA 1
ATOM 735 C C . VAL A 1 89 ? -4.085 -8.319 11.633 1.00 96.44 89 VAL A C 1
ATOM 737 O O . VAL A 1 89 ? -3.177 -8.131 12.436 1.00 96.44 89 VAL A O 1
ATOM 740 N N . TYR A 1 90 ? -4.491 -7.389 10.767 1.00 97.75 90 TYR A N 1
ATOM 741 C CA . TYR A 1 90 ? -3.929 -6.046 10.685 1.00 97.75 90 TYR A CA 1
ATOM 742 C C . TYR A 1 90 ? -4.744 -5.110 11.571 1.00 97.75 90 TYR A C 1
ATOM 744 O O . TYR A 1 90 ? -5.980 -5.095 11.509 1.00 97.75 90 TYR A O 1
ATOM 752 N N . SER A 1 91 ? -4.056 -4.314 12.386 1.00 97.69 91 SER A N 1
ATOM 753 C CA . SER A 1 91 ? -4.700 -3.278 13.189 1.00 97.69 91 SER A CA 1
ATOM 754 C C . SER A 1 91 ? -5.327 -2.203 12.293 1.00 97.69 91 SER A C 1
ATOM 756 O O . S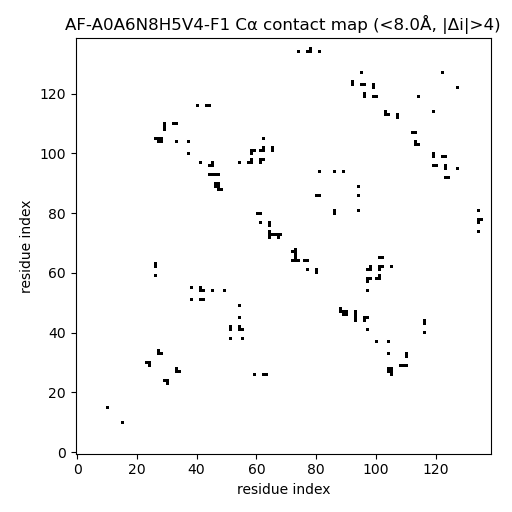ER A 1 91 ? -5.054 -2.107 11.094 1.00 97.69 91 SER A O 1
ATOM 758 N N . GLU A 1 92 ? -6.195 -1.363 12.859 1.00 97.06 92 GLU A N 1
ATOM 759 C CA . GLU A 1 92 ? -6.729 -0.234 12.091 1.00 97.06 92 GLU A CA 1
ATOM 760 C C . GLU A 1 92 ? -5.630 0.753 11.691 1.00 97.06 92 GLU A C 1
ATOM 762 O O . GLU A 1 92 ? -5.729 1.340 10.618 1.00 97.06 92 GLU A O 1
ATOM 767 N N . GLU A 1 93 ? -4.586 0.903 12.505 1.00 97.94 93 GLU A N 1
ATOM 768 C CA . GLU A 1 93 ? -3.414 1.705 12.157 1.00 97.94 93 GLU A CA 1
ATOM 769 C C . GLU A 1 93 ? -2.642 1.078 10.991 1.00 97.94 93 GLU A C 1
ATOM 771 O O . GLU A 1 93 ? -2.393 1.768 10.006 1.00 97.94 93 GLU A O 1
ATOM 776 N N . ASP A 1 94 ? -2.374 -0.234 11.028 1.00 98.50 94 ASP A N 1
ATOM 777 C CA . ASP A 1 94 ? -1.695 -0.941 9.930 1.00 98.50 94 ASP A CA 1
ATOM 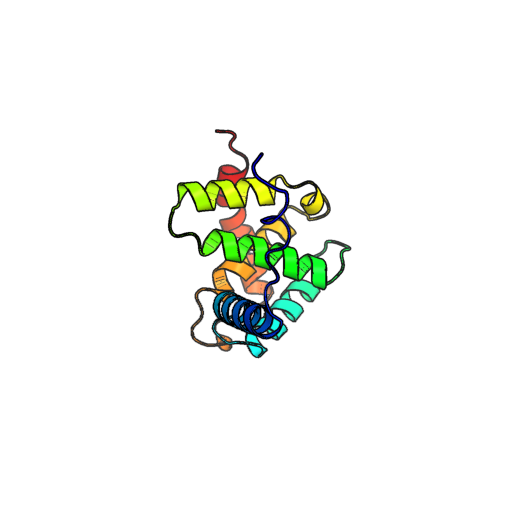778 C C . ASP A 1 94 ? -2.443 -0.765 8.602 1.00 98.50 94 ASP A C 1
ATOM 780 O O . ASP A 1 94 ? -1.831 -0.522 7.565 1.00 98.50 94 ASP A O 1
ATOM 784 N N . LYS A 1 95 ? -3.780 -0.857 8.615 1.00 98.50 95 LYS A N 1
ATOM 785 C CA . LYS A 1 95 ? -4.600 -0.635 7.412 1.00 98.50 95 LYS A CA 1
ATOM 786 C C . LYS A 1 95 ? -4.446 0.788 6.880 1.00 98.50 95 LYS A C 1
ATOM 788 O O . LYS A 1 95 ? -4.356 0.976 5.669 1.00 98.50 95 LYS A O 1
ATOM 793 N N . GLY A 1 96 ? -4.410 1.779 7.767 1.00 98.62 96 GLY A N 1
ATOM 794 C CA . GLY A 1 96 ? -4.168 3.165 7.383 1.00 98.62 96 GLY A CA 1
ATOM 795 C C . GLY A 1 96 ? -2.771 3.367 6.791 1.00 98.62 96 GLY A C 1
ATOM 796 O O . GLY A 1 96 ? -2.644 3.989 5.740 1.00 98.62 96 GLY A O 1
ATOM 797 N N . LEU A 1 97 ? -1.746 2.766 7.396 1.00 98.69 97 LEU A N 1
ATOM 798 C CA . LEU A 1 97 ? -0.369 2.811 6.900 1.00 98.69 97 LEU A CA 1
ATOM 799 C C . LEU A 1 97 ? -0.239 2.145 5.525 1.00 98.69 97 LEU A C 1
ATOM 801 O O . LEU A 1 97 ? 0.323 2.746 4.615 1.00 98.69 97 LEU A O 1
ATOM 805 N N . LEU A 1 98 ? -0.821 0.956 5.332 1.00 98.69 98 LEU A N 1
ATOM 806 C CA . LEU A 1 98 ? -0.877 0.284 4.027 1.00 98.69 98 LEU A CA 1
ATOM 807 C C . LEU A 1 98 ? -1.526 1.175 2.961 1.00 98.69 98 LEU A C 1
ATOM 809 O O . LEU A 1 98 ? -1.036 1.245 1.835 1.00 98.69 98 LEU A O 1
ATOM 813 N N . TYR A 1 99 ? -2.611 1.867 3.324 1.00 98.69 99 TYR A N 1
ATOM 814 C CA . TYR A 1 99 ? -3.300 2.788 2.427 1.00 98.69 99 TYR A CA 1
ATOM 815 C C . TYR A 1 99 ? -2.425 3.983 2.048 1.00 98.69 99 TYR A C 1
ATOM 817 O O . TYR A 1 99 ? -2.280 4.273 0.864 1.00 98.69 99 TYR A O 1
ATOM 825 N N . PHE A 1 100 ? -1.825 4.663 3.025 1.00 98.62 100 PHE A N 1
ATOM 826 C CA . PHE A 1 100 ? -1.049 5.867 2.742 1.00 98.62 100 PHE A CA 1
ATOM 827 C C . PHE A 1 100 ? 0.290 5.564 2.073 1.00 98.62 100 PHE A C 1
ATOM 829 O O . PHE A 1 100 ? 0.676 6.310 1.185 1.00 98.62 100 PHE A O 1
ATOM 836 N N . ILE A 1 101 ? 0.954 4.446 2.384 1.00 98.31 101 ILE A N 1
ATOM 837 C CA . ILE A 1 101 ? 2.139 4.009 1.624 1.00 98.31 101 ILE A CA 1
ATOM 838 C C . ILE A 1 101 ? 1.768 3.774 0.151 1.00 98.31 101 ILE A C 1
ATOM 840 O O . ILE A 1 101 ? 2.488 4.205 -0.747 1.00 98.31 101 ILE A O 1
ATOM 844 N N . ALA A 1 102 ? 0.627 3.126 -0.112 1.00 98.38 102 ALA A N 1
ATOM 845 C CA . ALA A 1 102 ? 0.142 2.908 -1.472 1.00 98.38 102 ALA A CA 1
ATOM 846 C C . ALA A 1 102 ? -0.206 4.214 -2.204 1.00 98.38 102 ALA A C 1
ATOM 848 O O . ALA A 1 102 ? 0.095 4.343 -3.388 1.00 98.38 102 ALA A O 1
ATOM 849 N N . GLU A 1 103 ? -0.857 5.156 -1.520 1.00 97.75 103 GLU A N 1
ATOM 850 C CA . GLU A 1 103 ? -1.251 6.452 -2.079 1.00 97.75 103 GLU A CA 1
ATOM 851 C C . GLU A 1 103 ? -0.038 7.335 -2.379 1.00 97.75 103 GLU A C 1
ATOM 853 O O . GLU A 1 103 ? 0.088 7.827 -3.499 1.00 97.75 103 GLU A O 1
ATOM 858 N N . GLU A 1 104 ? 0.881 7.491 -1.424 1.00 96.25 104 GLU A N 1
ATOM 859 C CA . GLU A 1 104 ? 2.058 8.342 -1.603 1.00 96.25 104 GLU A CA 1
ATOM 860 C C . GLU A 1 104 ? 2.959 7.819 -2.709 1.00 96.25 104 GLU A C 1
ATOM 862 O O . GLU A 1 104 ? 3.367 8.587 -3.571 1.00 96.25 104 GLU A O 1
ATOM 867 N N . GLY A 1 105 ? 3.206 6.509 -2.761 1.00 95.06 105 GLY A N 1
ATOM 868 C CA . GLY A 1 105 ? 4.075 5.942 -3.786 1.00 95.06 105 GLY A CA 1
ATOM 869 C C . GLY A 1 105 ? 3.561 6.109 -5.222 1.00 95.06 105 GLY A C 1
ATOM 870 O O . GLY A 1 105 ? 4.338 5.957 -6.164 1.00 95.06 105 GLY A O 1
ATOM 871 N N . LEU A 1 106 ? 2.280 6.432 -5.424 1.00 95.88 106 LEU A N 1
ATOM 872 C CA . LEU A 1 106 ? 1.747 6.789 -6.744 1.00 95.88 106 LEU A CA 1
ATOM 873 C C . LEU A 1 106 ? 1.929 8.272 -7.096 1.00 95.88 106 LEU A C 1
ATOM 875 O O . LEU A 1 106 ? 1.844 8.619 -8.271 1.00 95.88 106 LEU A O 1
ATOM 879 N N . ASN A 1 107 ? 2.150 9.131 -6.100 1.00 92.12 107 ASN A N 1
ATOM 880 C CA . ASN A 1 107 ? 2.138 10.589 -6.227 1.00 92.12 107 ASN A CA 1
ATOM 881 C C . ASN A 1 107 ? 3.539 11.220 -6.117 1.00 92.12 107 ASN A C 1
ATOM 883 O O . ASN A 1 107 ? 3.639 12.422 -5.884 1.00 92.12 107 ASN A O 1
ATOM 887 N N . ILE A 1 108 ? 4.600 10.428 -6.294 1.00 92.62 108 ILE A N 1
ATOM 888 C CA . ILE A 1 108 ? 5.994 10.889 -6.242 1.00 92.62 108 ILE A CA 1
ATOM 889 C C . ILE A 1 108 ? 6.626 10.995 -7.631 1.00 92.62 108 ILE A C 1
ATOM 891 O O . ILE A 1 108 ? 6.367 10.182 -8.521 1.00 92.62 108 ILE A O 1
ATOM 895 N N . SER A 1 109 ? 7.509 11.977 -7.785 1.00 93.50 109 SER A N 1
ATOM 896 C CA . SER A 1 109 ? 8.406 12.139 -8.936 1.00 93.50 109 SER A CA 1
ATOM 897 C C . SER A 1 109 ? 9.845 11.722 -8.617 1.00 93.50 109 SER A C 1
ATOM 899 O O . SER A 1 109 ? 10.581 11.333 -9.524 1.00 93.50 109 SER A O 1
ATOM 901 N N . PHE A 1 110 ? 10.236 11.764 -7.338 1.00 94.25 110 PHE A N 1
ATOM 902 C CA . PHE A 1 110 ? 11.573 11.405 -6.851 1.00 94.25 110 PHE A CA 1
ATOM 903 C C . PHE A 1 110 ? 11.481 10.598 -5.548 1.00 94.25 110 PHE A C 1
ATOM 905 O O . PHE A 1 110 ? 10.472 10.654 -4.847 1.00 94.25 110 PHE A O 1
ATOM 912 N N . LEU A 1 111 ? 12.518 9.824 -5.209 1.00 92.00 111 LEU A N 1
ATOM 913 C CA . LEU A 1 111 ? 12.483 8.949 -4.026 1.00 92.00 111 LEU A CA 1
ATOM 914 C C . LEU A 1 111 ? 12.488 9.733 -2.714 1.00 92.00 111 LEU A C 1
ATOM 916 O O . LEU A 1 111 ? 11.933 9.271 -1.724 1.00 92.00 111 LEU A O 1
ATOM 920 N N . GLU A 1 112 ? 13.092 10.915 -2.708 1.00 92.56 112 GLU A N 1
ATOM 921 C CA . GLU A 1 112 ? 13.191 11.821 -1.565 1.00 92.56 112 GLU A CA 1
ATOM 922 C C . GLU A 1 112 ? 11.828 12.392 -1.149 1.00 92.56 112 GLU A C 1
ATOM 924 O O . GLU A 1 112 ? 11.682 12.892 -0.036 1.00 92.56 112 GLU A O 1
ATOM 929 N N . GLU A 1 113 ? 10.826 12.302 -2.029 1.00 92.75 113 GLU A N 1
ATOM 930 C CA . GLU A 1 113 ? 9.444 12.691 -1.743 1.00 92.75 113 GLU A CA 1
ATOM 931 C C . GLU A 1 113 ? 8.677 11.608 -0.971 1.00 92.75 113 GLU A C 1
ATOM 933 O O . GLU A 1 113 ? 7.586 11.878 -0.463 1.00 92.75 113 GLU A O 1
ATOM 938 N N . LEU A 1 114 ? 9.224 10.388 -0.855 1.00 93.31 114 LEU A N 1
ATOM 939 C CA . LEU A 1 114 ? 8.630 9.367 0.000 1.00 93.31 114 LEU A CA 1
ATOM 940 C C . LEU A 1 114 ? 8.618 9.857 1.445 1.00 93.31 114 LEU A C 1
ATOM 942 O O . LEU A 1 114 ? 9.652 10.178 2.033 1.00 93.31 114 LEU A O 1
ATOM 946 N N . LEU A 1 115 ? 7.423 9.861 2.026 1.00 95.50 115 LEU A N 1
ATOM 947 C CA . LEU A 1 115 ? 7.244 10.223 3.420 1.00 95.50 115 LEU A CA 1
ATOM 948 C C . LEU A 1 115 ? 8.055 9.298 4.330 1.00 95.50 115 LEU A C 1
ATOM 950 O O . LEU A 1 115 ? 8.062 8.074 4.174 1.00 95.50 115 LEU A O 1
ATOM 954 N N . SER A 1 116 ? 8.690 9.898 5.333 1.00 96.06 116 SER A N 1
ATOM 955 C CA . SER A 1 116 ? 9.357 9.156 6.392 1.00 96.06 116 SER A CA 1
ATOM 956 C C . SER A 1 116 ? 8.353 8.377 7.247 1.00 96.06 116 SER A C 1
ATOM 958 O O . SER A 1 116 ? 7.150 8.654 7.265 1.00 96.06 116 SER A O 1
ATOM 960 N N . SER A 1 117 ? 8.862 7.428 8.031 1.00 96.75 117 SER A N 1
ATOM 961 C CA . SER A 1 117 ? 8.060 6.629 8.961 1.00 96.75 117 SER A CA 1
ATOM 962 C C . SER A 1 117 ? 7.231 7.481 9.930 1.00 96.75 117 SER A C 1
ATOM 964 O O . SER A 1 117 ? 6.063 7.174 10.171 1.00 96.75 117 SER A O 1
ATOM 966 N N . ASP A 1 118 ? 7.784 8.584 10.438 1.00 97.38 118 ASP A N 1
ATOM 967 C CA . ASP A 1 118 ? 7.060 9.482 11.346 1.00 97.38 118 ASP A CA 1
ATOM 968 C C . ASP A 1 118 ? 5.996 10.303 10.612 1.00 97.38 118 ASP A C 1
ATOM 970 O O . ASP A 1 118 ? 4.874 10.444 11.104 1.00 97.38 118 ASP A O 1
ATOM 974 N N . GLN A 1 119 ? 6.299 10.777 9.399 1.00 97.75 119 GLN A N 1
ATOM 975 C CA . GLN A 1 119 ? 5.332 11.492 8.563 1.00 97.75 119 GLN A CA 1
ATOM 976 C C . GLN A 1 119 ? 4.155 10.590 8.168 1.00 97.75 119 GLN A C 1
ATOM 978 O O . GLN A 1 119 ? 3.004 11.027 8.221 1.00 97.75 119 GLN A O 1
ATOM 983 N N . LEU A 1 120 ? 4.411 9.320 7.838 1.00 98.00 120 LEU A N 1
ATOM 984 C CA . LEU A 1 120 ? 3.371 8.334 7.527 1.00 98.00 120 LEU A CA 1
ATOM 985 C C . LEU A 1 120 ? 2.476 8.039 8.732 1.00 98.00 120 LEU A C 1
ATOM 987 O O . LEU A 1 120 ? 1.251 8.006 8.587 1.00 98.00 120 LEU A O 1
ATOM 991 N N . LYS A 1 121 ? 3.055 7.877 9.927 1.00 97.94 121 LYS A N 1
ATOM 992 C CA . LYS A 1 121 ? 2.280 7.715 11.168 1.00 97.94 121 LYS A CA 1
ATOM 993 C C . LYS A 1 121 ? 1.418 8.939 11.449 1.00 97.94 121 LYS A C 1
ATOM 995 O O . LYS A 1 121 ? 0.221 8.800 11.702 1.00 97.94 121 LYS A O 1
ATOM 1000 N N . GLN A 1 122 ? 1.991 10.137 11.340 1.00 98.12 122 GLN A N 1
ATOM 1001 C CA . GLN A 1 122 ? 1.264 11.387 11.549 1.00 98.12 122 GLN A CA 1
ATOM 1002 C C . GLN A 1 122 ? 0.108 11.528 10.548 1.00 98.12 122 GLN A C 1
ATOM 1004 O O . GLN A 1 122 ? -1.031 11.776 10.948 1.00 98.12 122 GLN A O 1
ATOM 1009 N N . LYS A 1 123 ? 0.368 11.307 9.253 1.00 97.88 123 LYS A N 1
ATOM 1010 C CA . LYS A 1 123 ? -0.650 11.331 8.192 1.00 97.88 123 LYS A CA 1
ATOM 1011 C C . LYS A 1 123 ? -1.761 10.317 8.467 1.00 97.88 123 LYS A C 1
ATOM 1013 O O . LYS A 1 123 ? -2.941 10.661 8.386 1.00 97.88 123 LYS A O 1
ATOM 1018 N N . THR A 1 124 ? -1.393 9.101 8.870 1.00 98.12 124 THR A N 1
ATOM 1019 C CA . THR A 1 124 ? -2.343 8.041 9.225 1.00 98.12 124 THR A CA 1
ATOM 1020 C C . THR A 1 124 ? -3.239 8.458 10.385 1.00 98.12 124 THR A C 1
ATOM 1022 O O . THR A 1 124 ? -4.463 8.387 10.268 1.00 98.12 124 THR A O 1
ATOM 1025 N N . ALA A 1 125 ? -2.660 8.967 11.473 1.00 97.38 125 ALA A N 1
ATOM 1026 C CA . ALA A 1 125 ? -3.412 9.421 12.638 1.00 97.38 125 ALA A CA 1
ATOM 1027 C C . ALA A 1 125 ? -4.404 10.548 12.297 1.00 97.38 125 ALA A C 1
ATOM 1029 O O . ALA A 1 125 ? -5.536 10.544 12.783 1.00 97.38 125 ALA A O 1
ATOM 1030 N N . MET A 1 126 ? -4.007 11.485 11.430 1.00 97.75 126 MET A N 1
ATOM 1031 C CA . MET A 1 126 ? -4.838 12.634 11.057 1.00 97.75 126 MET A CA 1
ATOM 1032 C C . MET A 1 126 ? -5.962 12.274 10.079 1.00 97.75 126 MET A C 1
ATOM 1034 O O . MET A 1 126 ? -7.088 12.751 10.230 1.00 97.75 126 MET A O 1
ATOM 1038 N N . TYR A 1 127 ? -5.683 11.440 9.073 1.00 98.00 127 TYR A N 1
ATOM 1039 C CA . TYR A 1 127 ? -6.566 11.309 7.907 1.00 98.00 127 TYR A CA 1
ATOM 1040 C C . TYR A 1 127 ? -7.194 9.929 7.723 1.00 98.00 127 TYR A C 1
ATOM 1042 O O . TYR A 1 127 ? -8.126 9.791 6.928 1.00 98.00 127 TYR A O 1
ATOM 1050 N N . TRP A 1 128 ? -6.766 8.904 8.465 1.00 97.81 128 TRP A N 1
ATOM 1051 C CA . TRP A 1 128 ? -7.320 7.563 8.277 1.00 97.81 128 TRP A CA 1
ATOM 1052 C C . TRP A 1 128 ? -8.782 7.451 8.716 1.00 97.81 128 TRP A C 1
ATOM 1054 O O . TRP A 1 128 ? -9.589 6.809 8.044 1.00 97.81 128 TRP A O 1
ATOM 1064 N N . SER A 1 129 ? -9.152 8.102 9.822 1.00 96.56 129 SER A N 1
ATOM 1065 C CA . SER A 1 129 ? -10.500 8.009 10.398 1.00 96.56 129 SER A CA 1
ATOM 1066 C C . SER A 1 129 ? -11.628 8.296 9.385 1.00 96.56 129 SER A C 1
ATOM 1068 O O . SER A 1 129 ? -12.473 7.418 9.187 1.00 96.56 129 SER A O 1
ATOM 1070 N N . PRO A 1 130 ? -11.650 9.438 8.663 1.00 96.25 130 PRO A N 1
ATOM 1071 C CA . PRO A 1 130 ? -12.706 9.704 7.683 1.00 96.25 130 PRO A CA 1
ATOM 1072 C C . PRO A 1 130 ? -12.706 8.729 6.494 1.00 96.25 130 PRO A C 1
ATOM 1074 O O . PRO A 1 130 ? -13.775 8.426 5.958 1.00 96.25 130 PRO A O 1
ATOM 1077 N N . ILE A 1 131 ? -11.544 8.219 6.074 1.00 96.81 131 ILE A N 1
ATOM 1078 C CA . ILE A 1 131 ? -11.441 7.229 4.989 1.00 96.81 131 ILE A CA 1
ATOM 1079 C C . ILE A 1 131 ? -12.051 5.906 5.449 1.00 96.81 131 ILE A C 1
ATOM 1081 O O . ILE A 1 131 ? -12.970 5.392 4.810 1.00 96.81 131 ILE A O 1
ATOM 1085 N N . LYS A 1 132 ? -11.613 5.403 6.604 1.00 95.69 132 LYS A N 1
ATOM 1086 C CA . LYS A 1 132 ? -12.136 4.197 7.251 1.00 95.69 132 LYS A CA 1
ATOM 1087 C C . LYS A 1 132 ? -13.661 4.220 7.360 1.00 95.69 132 LYS A C 1
ATOM 1089 O O . LYS A 1 132 ? -14.315 3.242 6.999 1.00 95.69 132 LYS A O 1
ATOM 1094 N N . GLU A 1 133 ? -14.252 5.332 7.793 1.00 96.00 133 GLU A N 1
ATOM 1095 C CA . GLU A 1 133 ? -15.712 5.439 7.906 1.00 96.00 133 GLU A CA 1
ATOM 1096 C C . GLU A 1 133 ? -16.418 5.327 6.545 1.00 96.00 133 GLU A C 1
ATOM 1098 O O . GLU A 1 133 ? -17.461 4.678 6.432 1.00 96.00 133 GLU A O 1
ATOM 1103 N N . LYS A 1 134 ? -15.834 5.868 5.466 1.00 94.75 134 LYS A N 1
ATOM 1104 C CA . LYS A 1 134 ? -16.356 5.653 4.103 1.00 94.75 134 LYS A CA 1
ATOM 1105 C C . LYS A 1 134 ? -16.281 4.182 3.687 1.00 94.75 134 LYS A C 1
ATOM 1107 O 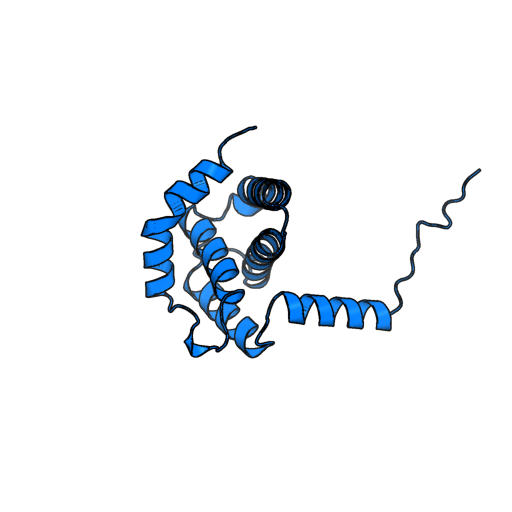O . LYS A 1 134 ? -17.195 3.706 3.007 1.00 94.75 134 LYS A O 1
ATOM 1112 N N . LEU A 1 135 ? -15.228 3.466 4.090 1.00 95.50 135 LEU A N 1
ATOM 1113 C CA . LEU A 1 135 ? -15.039 2.046 3.779 1.00 95.50 135 LEU A CA 1
ATOM 1114 C C . LEU A 1 135 ? -16.004 1.142 4.564 1.00 95.50 135 LEU A C 1
ATOM 1116 O O . LEU A 1 135 ? -16.514 0.169 4.015 1.00 95.50 135 LEU A O 1
ATOM 1120 N N . LYS A 1 136 ? -16.336 1.492 5.811 1.00 92.75 136 LYS A N 1
ATOM 1121 C CA . LYS A 1 136 ? -17.282 0.727 6.643 1.00 92.75 136 LYS A CA 1
ATOM 1122 C C . LYS A 1 136 ? -18.738 0.830 6.200 1.00 92.75 136 LYS A C 1
ATOM 1124 O O . LYS A 1 136 ? -19.503 -0.110 6.416 1.00 92.75 136 LYS A O 1
ATOM 1129 N N . LYS A 1 137 ? -19.144 1.955 5.600 1.00 84.56 137 LYS A N 1
ATOM 1130 C CA . LYS A 1 137 ? -20.533 2.163 5.162 1.00 84.56 137 LYS A 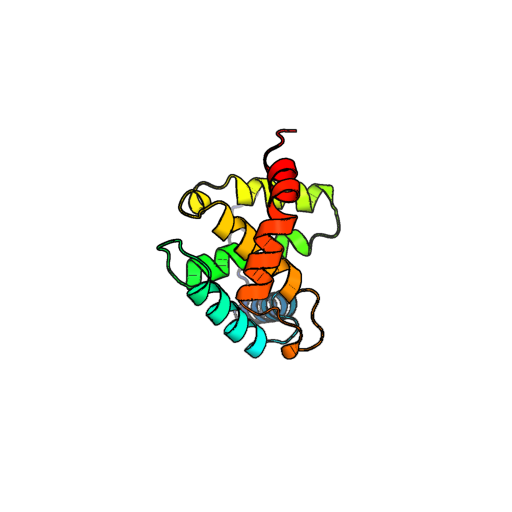CA 1
ATOM 1131 C C . LYS A 1 137 ? -20.960 1.057 4.193 1.00 84.56 137 LYS A C 1
ATOM 1133 O O . LYS A 1 137 ? -20.443 0.974 3.074 1.00 84.56 137 LYS A O 1
ATOM 1138 N N . LYS A 1 138 ? -21.924 0.227 4.596 1.00 68.62 138 LYS A N 1
ATOM 1139 C CA . LYS A 1 138 ? -22.627 -0.666 3.666 1.00 68.62 138 LYS A CA 1
ATOM 1140 C C . LYS A 1 138 ? -23.423 0.199 2.676 1.00 68.62 138 LYS A C 1
ATOM 1142 O O . LYS A 1 138 ? -23.849 1.293 3.041 1.00 68.62 138 LYS A O 1
ATOM 1147 N N . LYS A 1 139 ? -23.473 -0.233 1.410 1.00 58.16 139 LYS A N 1
ATOM 1148 C CA . LYS A 1 139 ? -24.333 0.399 0.398 1.00 58.16 139 LYS A CA 1
ATOM 1149 C C . LYS A 1 139 ? -25.790 0.278 0.816 1.00 58.16 139 LYS A C 1
ATOM 1151 O O . LYS A 1 139 ? -26.110 -0.775 1.410 1.00 58.16 139 LYS A O 1
#

Solvent-accessible surface area (backbone atoms only — not comparable to full-atom values): 8108 Å² total; per-residue (Å²): 135,88,67,80,75,76,75,68,76,78,73,47,73,64,59,50,50,52,52,49,51,53,50,47,49,71,70,23,76,74,38,69,65,47,49,52,51,51,50,54,48,48,66,74,66,43,79,46,96,63,55,69,65,55,54,51,50,56,21,49,55,46,31,55,25,68,71,39,84,50,62,70,60,19,51,51,46,47,29,51,54,73,69,31,75,85,46,70,68,42,51,76,63,37,52,28,42,36,44,49,56,26,53,50,57,72,74,53,94,52,78,86,67,57,71,50,76,67,53,44,51,51,50,28,73,73,54,30,62,70,52,51,53,64,48,67,56,77,132

Mean predicted aligned error: 5.55 Å

Radius of gyration: 17.04 Å; Cα contacts (8 Å, |Δi|>4): 106; chains: 1; bounding box: 39×41×41 Å

Secondary structure (DSSP, 8-state):
---GGGS-----HHHHHHHHHHHHHHH-TTTHHHHHHHHHHHHHH--S-S-HHHHHHHHHHHHHHHT-SSHHHHHHHHHHHHT-GGGGGS-HHHHHHHHHHHHHTTS-SSGGGSPPHHHHHHHHHHHHHHHHHHHH---

Sequence (139 aa):
MAGISNWFSFTSKEEREERSAEYFKRMFPLGAQQKTKEEELLQQLISAKTSDGDKLYQMLIVREALLQKDEKKRLAQLKKWYSARLLSVYSEEDKGLLYFIAEEGLNISFLEELLSSDQLKQKTAMYWSPIKEKLKKKK

Foldseek 3Di:
DPDPVVVDPPCDPVNVVVVVVVLQCLQAVPGPVLVVVLLVLQVVQWPQPDDSVVSSVLLSQLLVLVPDPDPVSSLVSLLCSCPPPSCPRGDLLSNLLSNVSSVQSNVDPDSVSRDDSVRSSVCSVVPSVVVVVSSPDDD

pLDDT: mean 91.87, std 12.79, range [41.56, 98.69]

Nearest PDB structures (foldseek):
  6kke-assembly1_A  TM=2.499E-01  e=6.901E+00  Homo sapiens
  7wlx-assembly1_A  TM=2.504E-01  e=7.622E+00  Homo sapiens